Protein AF-A0A1G7WAP3-F1 (afdb_monomer_lite)

Radius of gyration: 10.16 Å; chains: 1; bounding box: 26×21×22 Å

Foldseek 3Di:
DQALVNLLVVLCVFPVPPQDPPDPLVVVSSVLRVVCRVPPDDSVVSNVVSCVVVVHDTD

Organism: NCBI:txid440168

Sequence (59 aa):
MTTPEKLIDHFRTRHRWWCKPGSAIYKDLTAFALDQANSTDSADELYLIFCTLHGIKPK

Structure (mmCIF, N/CA/C/O backbone):
data_AF-A0A1G7WAP3-F1
#
_entry.id   AF-A0A1G7WAP3-F1
#
loop_
_atom_site.group_PDB
_atom_site.id
_atom_site.type_symbol
_atom_site.label_atom_id
_atom_site.label_alt_id
_atom_site.label_comp_id
_atom_site.label_asym_id
_atom_site.label_entity_id
_atom_site.label_seq_id
_atom_site.pdbx_PDB_ins_code
_atom_site.Cartn_x
_atom_site.Cartn_y
_atom_site.Cartn_z
_atom_site.occupancy
_atom_site.B_iso_or_equiv
_atom_site.auth_seq_id
_atom_site.auth_comp_id
_atom_site.auth_asym_id
_atom_site.auth_atom_id
_atom_site.pdbx_PDB_model_num
ATOM 1 N N . MET A 1 1 ? -8.191 7.051 9.750 1.00 60.91 1 MET A N 1
ATOM 2 C CA . MET A 1 1 ? -8.358 7.114 8.286 1.00 60.91 1 MET A CA 1
ATOM 3 C C . MET A 1 1 ? -6.991 7.033 7.640 1.00 60.91 1 MET A C 1
ATOM 5 O O . MET A 1 1 ? -6.125 7.866 7.922 1.00 60.91 1 MET A O 1
ATOM 9 N N . THR A 1 2 ? -6.778 5.971 6.872 1.00 73.19 2 THR A N 1
ATOM 10 C CA . THR A 1 2 ? -5.555 5.751 6.100 1.00 73.19 2 THR A CA 1
ATOM 11 C C . THR A 1 2 ? -5.681 6.543 4.805 1.00 73.19 2 THR A C 1
ATOM 13 O O . THR A 1 2 ? -6.645 6.358 4.076 1.00 73.19 2 THR A O 1
ATOM 16 N N . THR A 1 3 ? -4.758 7.473 4.543 1.00 84.69 3 THR A N 1
ATOM 17 C CA . THR A 1 3 ? -4.753 8.197 3.263 1.00 84.69 3 THR A CA 1
ATOM 18 C C . THR A 1 3 ? -3.996 7.385 2.214 1.00 84.69 3 THR A C 1
ATOM 20 O O . THR A 1 3 ? -3.144 6.564 2.587 1.00 84.69 3 THR A O 1
ATOM 23 N N . PRO A 1 4 ? -4.241 7.623 0.915 1.00 85.38 4 PRO A N 1
ATOM 24 C CA . PRO A 1 4 ? -3.522 6.925 -0.138 1.00 85.38 4 PRO A CA 1
ATOM 25 C C . PRO A 1 4 ? -1.997 7.049 -0.012 1.00 85.38 4 PRO A C 1
ATOM 27 O O . PRO A 1 4 ? -1.267 6.068 -0.154 1.00 85.38 4 PRO A O 1
ATOM 30 N N . GLU A 1 5 ? -1.506 8.235 0.352 1.00 87.06 5 GLU A N 1
ATOM 31 C CA . GLU A 1 5 ? -0.079 8.506 0.542 1.00 87.06 5 GLU A CA 1
ATOM 32 C C . GLU A 1 5 ? 0.502 7.693 1.698 1.00 87.06 5 GLU A C 1
ATOM 34 O O . GLU A 1 5 ? 1.608 7.168 1.575 1.00 87.06 5 GLU A O 1
ATOM 39 N N . LYS A 1 6 ? -0.246 7.540 2.800 1.00 88.69 6 LYS A N 1
ATOM 40 C CA . LYS A 1 6 ? 0.189 6.731 3.947 1.00 88.69 6 LYS A CA 1
ATOM 41 C C . LYS A 1 6 ? 0.346 5.265 3.572 1.00 88.69 6 LYS A C 1
ATOM 43 O O . LYS A 1 6 ? 1.327 4.650 3.974 1.00 88.69 6 LYS A O 1
ATOM 48 N N . LEU A 1 7 ? -0.586 4.704 2.800 1.00 90.00 7 LEU A N 1
ATOM 49 C CA . LEU A 1 7 ? -0.484 3.311 2.362 1.00 90.00 7 LEU A CA 1
ATOM 50 C C . LEU A 1 7 ? 0.697 3.107 1.401 1.00 90.00 7 LEU A C 1
ATOM 52 O O . LEU A 1 7 ? 1.458 2.147 1.545 1.00 90.00 7 LEU A O 1
ATOM 56 N N . ILE A 1 8 ? 0.883 4.031 0.455 1.00 89.69 8 ILE A N 1
ATOM 57 C CA . ILE A 1 8 ? 2.004 3.993 -0.492 1.00 89.69 8 ILE A CA 1
ATOM 58 C C . ILE A 1 8 ? 3.347 4.082 0.244 1.00 89.69 8 ILE A C 1
ATOM 60 O O . ILE A 1 8 ? 4.266 3.310 -0.051 1.00 89.69 8 ILE A O 1
ATOM 64 N N . ASP A 1 9 ? 3.468 4.997 1.206 1.00 89.81 9 ASP A N 1
ATOM 65 C CA . ASP A 1 9 ? 4.680 5.169 2.010 1.00 89.81 9 ASP A CA 1
ATOM 66 C C . ASP A 1 9 ? 4.957 3.953 2.907 1.00 89.81 9 ASP A C 1
ATOM 68 O O . ASP A 1 9 ? 6.087 3.456 2.962 1.00 89.81 9 ASP A O 1
ATOM 72 N N . HIS A 1 10 ? 3.912 3.389 3.519 1.00 91.50 10 HIS A N 1
ATOM 73 C CA . HIS A 1 10 ? 4.010 2.172 4.326 1.00 91.50 10 HIS A CA 1
ATOM 74 C C . HIS A 1 10 ? 4.537 0.988 3.508 1.00 91.50 10 HIS A C 1
ATOM 76 O O . HIS A 1 10 ? 5.516 0.336 3.887 1.00 91.50 10 HIS A O 1
ATOM 82 N N . PHE A 1 11 ? 3.966 0.764 2.320 1.00 91.62 11 PHE A N 1
ATOM 83 C CA . PHE A 1 11 ? 4.430 -0.273 1.399 1.00 91.62 11 PHE A CA 1
ATOM 84 C C . PHE A 1 11 ? 5.888 -0.041 0.962 1.00 91.62 11 PHE A C 1
ATOM 86 O O . PHE A 1 11 ? 6.696 -0.977 0.925 1.00 91.62 11 PHE A O 1
ATOM 93 N N . ARG A 1 12 ? 6.263 1.211 0.654 1.00 89.12 12 ARG A N 1
ATOM 94 C CA . ARG A 1 12 ? 7.644 1.581 0.288 1.00 89.12 12 ARG A CA 1
ATOM 95 C C . ARG A 1 12 ? 8.628 1.284 1.408 1.00 89.12 12 ARG A C 1
ATOM 97 O O . ARG A 1 12 ? 9.678 0.699 1.136 1.00 89.12 12 ARG A O 1
ATOM 104 N N . THR A 1 13 ? 8.287 1.644 2.638 1.00 89.81 13 THR A N 1
ATOM 105 C CA . THR A 1 13 ? 9.133 1.429 3.817 1.00 89.81 13 THR A CA 1
ATOM 106 C C . THR A 1 13 ? 9.394 -0.060 4.049 1.00 89.81 13 THR A C 1
ATOM 108 O O . THR A 1 13 ? 10.541 -0.462 4.271 1.00 89.81 13 THR A O 1
ATOM 111 N N . ARG A 1 14 ? 8.363 -0.899 3.891 1.00 90.56 14 ARG A N 1
ATOM 112 C CA . ARG A 1 14 ? 8.446 -2.364 4.030 1.00 90.56 14 ARG A CA 1
ATOM 113 C C . ARG A 1 14 ? 9.269 -3.027 2.917 1.00 90.56 14 ARG A C 1
ATOM 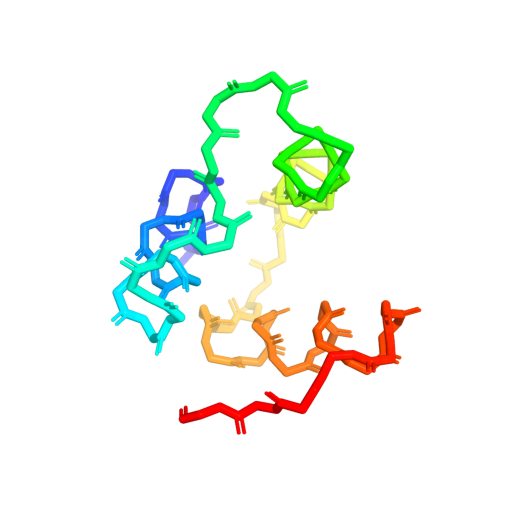115 O O . ARG A 1 14 ? 10.092 -3.904 3.180 1.00 90.56 14 ARG A O 1
ATOM 122 N N . HIS A 1 15 ? 9.096 -2.601 1.662 1.00 86.44 15 HIS A N 1
ATOM 123 C CA . HIS A 1 15 ? 9.705 -3.275 0.503 1.00 86.44 15 HIS A CA 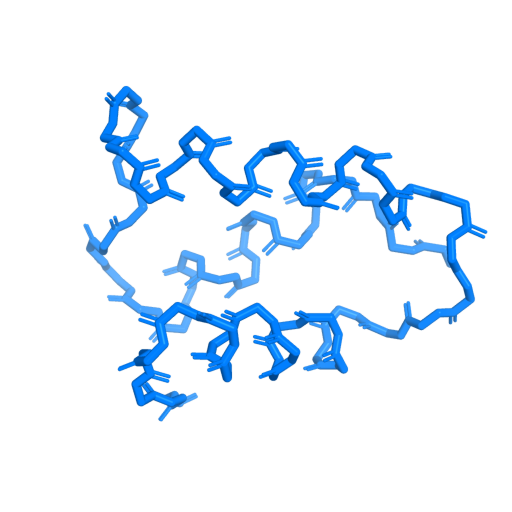1
ATOM 124 C C . HIS A 1 15 ? 10.980 -2.626 -0.051 1.00 86.44 15 HIS A C 1
ATOM 126 O O . HIS A 1 15 ? 11.607 -3.218 -0.933 1.00 86.44 15 HIS A O 1
ATOM 132 N N . ARG A 1 16 ? 11.367 -1.438 0.436 1.00 75.19 16 ARG A N 1
ATOM 133 C CA . ARG A 1 16 ? 12.604 -0.667 0.158 1.00 75.19 16 ARG A CA 1
ATOM 134 C C . ARG A 1 16 ? 13.026 -0.461 -1.311 1.00 75.19 16 ARG A C 1
ATOM 136 O O . ARG A 1 16 ? 14.061 0.151 -1.547 1.00 75.19 16 ARG A O 1
ATOM 143 N N . TRP A 1 17 ? 12.276 -0.945 -2.307 1.00 70.81 17 TRP A N 1
ATOM 144 C CA . TRP A 1 17 ? 12.640 -0.806 -3.731 1.00 70.81 17 TRP A CA 1
ATOM 145 C C . TRP A 1 17 ? 11.499 -1.067 -4.730 1.00 70.81 17 TRP A C 1
ATOM 147 O O . TRP A 1 17 ? 11.565 -0.614 -5.870 1.00 70.81 17 TRP A O 1
ATOM 157 N N . TRP A 1 18 ? 10.449 -1.801 -4.346 1.00 68.62 18 TRP A N 1
ATOM 158 C CA . TRP A 1 18 ? 9.458 -2.306 -5.313 1.00 68.62 18 TRP A CA 1
ATOM 159 C C . TRP A 1 18 ? 8.493 -1.237 -5.848 1.00 68.62 18 TRP A C 1
ATOM 161 O O . TRP A 1 18 ? 7.933 -1.399 -6.924 1.00 68.62 18 TRP A O 1
ATOM 171 N N . CYS A 1 19 ? 8.346 -0.106 -5.162 1.00 74.12 19 CYS A N 1
ATOM 172 C CA . CYS A 1 19 ? 7.321 0.895 -5.458 1.00 74.12 19 CYS A CA 1
ATOM 173 C C . CYS A 1 19 ? 7.929 2.187 -6.051 1.00 74.12 19 CYS A C 1
ATOM 175 O O . CYS A 1 19 ? 7.816 3.281 -5.495 1.00 74.12 19 CYS A O 1
ATOM 177 N N . LYS A 1 20 ? 8.652 2.050 -7.174 1.00 81.12 20 LYS A N 1
ATOM 178 C CA . LYS A 1 20 ? 9.148 3.199 -7.954 1.00 81.12 20 LYS A CA 1
ATOM 179 C C . LYS A 1 20 ? 7.988 3.873 -8.704 1.00 81.12 20 LYS A C 1
ATOM 181 O O . LYS A 1 20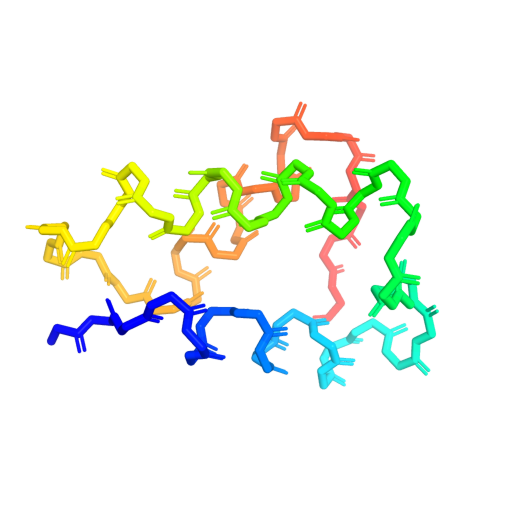 ? 7.229 3.152 -9.348 1.00 81.12 20 LYS A O 1
ATOM 186 N N . PRO A 1 21 ? 7.884 5.217 -8.708 1.00 82.25 21 PRO A N 1
ATOM 187 C CA . PRO A 1 21 ? 6.884 5.918 -9.509 1.00 82.25 21 PRO A CA 1
ATOM 188 C C . PRO A 1 21 ? 6.903 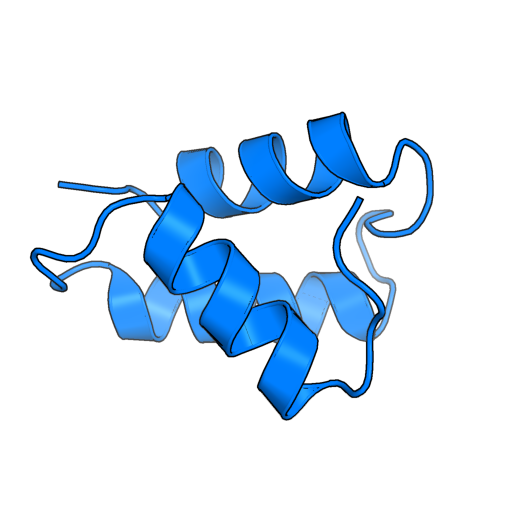5.457 -10.970 1.00 82.25 21 PRO A C 1
ATOM 190 O O . PRO A 1 21 ? 7.966 5.360 -11.584 1.00 82.25 21 PRO A O 1
ATOM 193 N N . GLY A 1 22 ? 5.727 5.138 -11.508 1.00 82.50 22 GLY A N 1
ATOM 194 C CA . GLY A 1 22 ? 5.557 4.676 -12.887 1.00 82.50 22 GLY A CA 1
ATOM 195 C C . GLY A 1 22 ? 5.691 3.164 -13.112 1.00 82.50 22 GLY A C 1
ATOM 196 O O . GLY A 1 22 ? 5.317 2.704 -14.193 1.00 82.50 22 GLY A O 1
ATOM 197 N N . SER A 1 23 ? 6.145 2.378 -12.126 1.00 88.00 23 SER A N 1
ATOM 198 C CA . SER A 1 23 ? 6.087 0.911 -12.219 1.00 88.00 23 SER A CA 1
ATOM 199 C C . SER A 1 23 ? 4.635 0.413 -12.207 1.00 88.00 23 SER A C 1
ATOM 201 O O . SER A 1 23 ? 3.747 1.096 -11.696 1.00 88.00 23 SER A O 1
ATOM 203 N N . ALA A 1 24 ? 4.387 -0.784 -12.753 1.00 89.56 24 ALA A N 1
ATOM 204 C CA . ALA A 1 24 ? 3.055 -1.398 -12.720 1.00 89.56 24 ALA A CA 1
ATOM 205 C C . ALA A 1 24 ? 2.529 -1.491 -11.280 1.00 89.56 24 ALA A C 1
ATOM 207 O O . ALA A 1 24 ? 1.471 -0.958 -10.974 1.00 89.56 24 ALA A O 1
ATOM 208 N N . ILE A 1 25 ? 3.355 -2.005 -10.364 1.00 89.06 25 ILE A N 1
ATOM 209 C CA . ILE A 1 25 ? 2.967 -2.142 -8.960 1.00 89.06 25 ILE A CA 1
ATOM 210 C C . ILE A 1 25 ? 2.710 -0.799 -8.262 1.00 89.06 25 ILE A C 1
ATOM 212 O O . ILE A 1 25 ? 1.866 -0.731 -7.380 1.00 89.06 25 ILE A O 1
ATOM 216 N N . TYR A 1 26 ? 3.393 0.284 -8.654 1.00 89.44 26 TYR A N 1
ATOM 217 C CA . TYR A 1 26 ? 3.105 1.620 -8.124 1.00 89.44 26 TYR A CA 1
ATOM 218 C C . TYR A 1 26 ? 1.736 2.124 -8.590 1.00 89.44 26 TYR A C 1
ATOM 220 O O . TYR A 1 26 ? 0.996 2.699 -7.794 1.00 89.44 26 TYR A O 1
ATOM 228 N N . LYS A 1 27 ? 1.393 1.911 -9.866 1.00 91.69 27 LYS A N 1
ATOM 229 C CA . LYS A 1 27 ? 0.082 2.291 -10.412 1.00 91.69 27 LYS A CA 1
ATOM 230 C C . LYS A 1 27 ? -1.032 1.501 -9.733 1.00 91.69 27 LYS A C 1
ATOM 232 O O . LYS A 1 27 ? -1.994 2.110 -9.277 1.00 91.69 27 LYS A O 1
ATOM 237 N N . ASP A 1 28 ? -0.843 0.194 -9.592 1.00 93.50 28 ASP A N 1
ATOM 238 C CA . ASP A 1 28 ? -1.808 -0.690 -8.940 1.00 93.50 28 ASP A CA 1
ATOM 239 C C . ASP A 1 28 ? -1.990 -0.324 -7.466 1.00 93.50 28 ASP A C 1
ATOM 241 O O . ASP A 1 28 ? -3.115 -0.183 -6.995 1.00 93.50 28 ASP A O 1
ATOM 245 N N . LEU A 1 29 ? -0.889 -0.076 -6.747 1.00 92.62 29 LEU A N 1
ATOM 246 C CA . LEU A 1 29 ? -0.941 0.373 -5.357 1.00 92.62 29 LEU A CA 1
ATOM 247 C C . LEU A 1 29 ? -1.650 1.719 -5.224 1.00 92.62 29 LEU A C 1
ATOM 249 O O . LEU A 1 29 ? -2.411 1.909 -4.285 1.00 92.62 29 LEU A O 1
ATOM 253 N N . THR A 1 30 ? -1.420 2.645 -6.156 1.00 92.00 30 THR A N 1
ATOM 254 C CA . THR A 1 30 ? -2.084 3.955 -6.150 1.00 92.00 30 THR A CA 1
ATOM 255 C C . THR A 1 30 ? -3.586 3.808 -6.374 1.00 92.00 30 THR A C 1
ATOM 257 O O . THR A 1 30 ? -4.363 4.407 -5.637 1.00 92.00 30 THR A O 1
ATOM 260 N N . ALA A 1 31 ? -4.002 2.989 -7.345 1.00 94.00 31 ALA A N 1
ATOM 261 C CA . ALA A 1 31 ? -5.413 2.715 -7.605 1.00 94.00 31 ALA A CA 1
ATOM 262 C C . ALA A 1 31 ? -6.086 2.054 -6.393 1.00 94.00 31 ALA A C 1
ATOM 264 O O . ALA A 1 31 ? -7.096 2.553 -5.904 1.00 94.00 31 ALA A O 1
ATOM 265 N N . PHE A 1 32 ? -5.460 1.015 -5.833 1.00 94.12 32 PHE A N 1
ATOM 266 C CA . PHE A 1 32 ? -5.938 0.353 -4.622 1.00 94.12 32 PHE A CA 1
ATOM 267 C C . PHE A 1 32 ? -6.068 1.331 -3.447 1.00 94.12 32 PHE A C 1
ATOM 269 O O . PHE A 1 32 ? -7.075 1.347 -2.748 1.00 94.12 32 PHE A O 1
ATOM 276 N N . ALA A 1 33 ? -5.071 2.191 -3.242 1.00 92.25 33 ALA A N 1
ATOM 277 C CA . ALA A 1 33 ? -5.077 3.157 -2.154 1.00 92.25 33 ALA A CA 1
ATOM 278 C C . ALA A 1 33 ? -6.181 4.223 -2.307 1.00 92.25 33 ALA A C 1
ATOM 280 O O . ALA A 1 33 ? -6.743 4.658 -1.303 1.00 92.25 33 ALA A O 1
ATOM 281 N N . LEU A 1 34 ? -6.512 4.619 -3.542 1.00 92.88 34 LEU A N 1
ATOM 282 C CA . LEU A 1 34 ? -7.630 5.521 -3.842 1.00 92.88 34 LEU A CA 1
ATOM 283 C C . LEU A 1 34 ? -8.987 4.854 -3.589 1.00 92.88 34 LEU A C 1
ATOM 285 O O . LEU A 1 34 ? -9.846 5.466 -2.956 1.00 92.88 34 LEU A O 1
ATOM 289 N N . ASP A 1 35 ? -9.156 3.598 -4.004 1.00 93.25 35 ASP A N 1
ATOM 290 C CA . ASP A 1 35 ? -10.384 2.830 -3.757 1.00 93.25 35 ASP A CA 1
ATOM 291 C C . ASP A 1 35 ? -10.637 2.630 -2.254 1.00 93.25 35 ASP A C 1
ATOM 293 O O . ASP A 1 35 ? -11.779 2.635 -1.793 1.00 93.2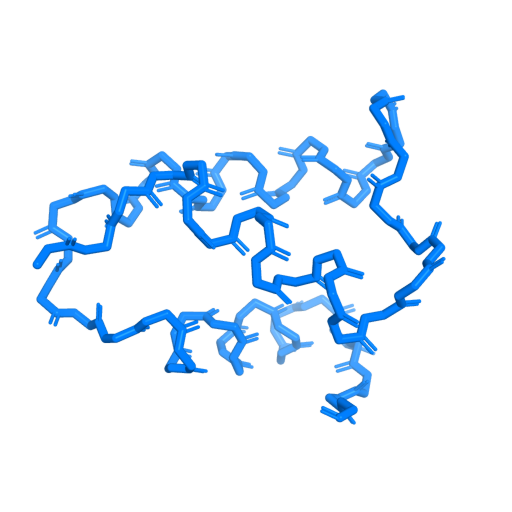5 35 ASP A O 1
ATOM 297 N N . GLN A 1 36 ? -9.563 2.512 -1.470 1.00 90.50 36 GLN A N 1
ATOM 298 C CA . GLN A 1 36 ? -9.609 2.316 -0.021 1.00 90.50 36 GLN A CA 1
ATOM 299 C C . GLN A 1 36 ? -9.545 3.622 0.785 1.00 90.50 36 GLN A C 1
ATOM 301 O O . GLN A 1 36 ? -9.508 3.576 2.014 1.00 90.50 36 GLN A O 1
ATOM 306 N N . ALA A 1 37 ? -9.579 4.794 0.139 1.00 84.38 37 ALA A N 1
ATOM 307 C CA . ALA A 1 37 ? -9.443 6.089 0.818 1.00 84.38 37 ALA A CA 1
ATOM 308 C C . ALA A 1 37 ? -10.531 6.348 1.882 1.00 84.38 37 ALA A C 1
ATOM 310 O O . ALA A 1 37 ? -10.296 7.083 2.842 1.00 84.38 37 ALA A O 1
ATOM 311 N N . ASN A 1 38 ? -11.705 5.727 1.728 1.00 84.62 38 ASN A N 1
ATOM 312 C CA . ASN A 1 38 ? -12.817 5.805 2.681 1.00 84.62 38 ASN A CA 1
ATOM 313 C C . ASN A 1 38 ? -12.900 4.597 3.630 1.00 84.62 38 ASN A C 1
ATOM 315 O O . ASN A 1 38 ? -13.833 4.522 4.431 1.00 84.62 38 ASN A O 1
ATOM 319 N N . SER A 1 39 ? -11.960 3.650 3.544 1.00 85.75 39 SER A N 1
ATOM 320 C CA . SER A 1 39 ? -11.948 2.484 4.423 1.00 85.75 39 SER A CA 1
ATOM 321 C C . SER A 1 39 ? -11.570 2.868 5.860 1.00 85.75 39 SER A C 1
ATOM 323 O O . SER A 1 39 ? -10.780 3.786 6.119 1.00 85.75 39 SER A O 1
ATOM 325 N N . THR A 1 40 ? -12.144 2.143 6.820 1.00 87.81 40 THR A N 1
ATOM 326 C CA . THR A 1 40 ? -11.752 2.194 8.234 1.00 87.81 40 THR A CA 1
ATOM 327 C C . THR A 1 40 ? -10.511 1.358 8.534 1.00 87.81 40 THR A C 1
ATOM 329 O O . THR A 1 40 ? -9.974 1.472 9.636 1.00 87.81 40 THR A O 1
ATOM 332 N N . ASP A 1 41 ? -10.052 0.561 7.567 1.00 89.38 41 ASP A N 1
ATOM 333 C CA . ASP A 1 41 ? -8.916 -0.340 7.717 1.00 89.38 41 ASP A CA 1
ATOM 334 C C . ASP A 1 41 ? -7.608 0.422 7.975 1.00 89.38 41 ASP A C 1
ATOM 336 O O . ASP A 1 41 ? -7.340 1.530 7.477 1.00 89.38 41 ASP A O 1
ATOM 340 N N . SER A 1 42 ? -6.756 -0.203 8.776 1.00 90.75 42 SER A N 1
ATOM 341 C CA . SER A 1 42 ? -5.410 0.281 9.042 1.00 90.75 42 SER A CA 1
ATOM 342 C C . SER A 1 42 ? -4.503 0.125 7.818 1.00 90.75 42 SER A C 1
ATOM 344 O O . SER A 1 42 ? -4.722 -0.705 6.936 1.00 90.75 42 SER A O 1
ATOM 346 N N . ALA A 1 43 ? -3.418 0.902 7.774 1.00 90.12 43 ALA A N 1
ATOM 347 C CA . ALA A 1 43 ? -2.417 0.776 6.716 1.00 90.12 43 ALA A CA 1
ATOM 348 C C . ALA A 1 43 ? -1.770 -0.623 6.671 1.00 90.12 43 ALA A C 1
ATOM 350 O O . ALA A 1 43 ? -1.384 -1.064 5.592 1.00 90.12 43 ALA A O 1
ATOM 351 N N . ASP A 1 44 ? -1.670 -1.324 7.808 1.00 91.88 44 ASP A N 1
ATOM 352 C CA . ASP A 1 44 ? -1.161 -2.700 7.867 1.00 91.88 44 ASP A CA 1
ATOM 353 C C . ASP A 1 44 ? -2.148 -3.712 7.270 1.00 91.88 44 ASP A C 1
ATOM 355 O O . ASP A 1 44 ? -1.730 -4.591 6.519 1.00 91.88 44 ASP A O 1
ATOM 359 N N . GLU A 1 45 ? -3.449 -3.575 7.532 1.00 93.88 45 GLU A N 1
ATOM 360 C CA . GLU A 1 45 ? -4.474 -4.435 6.923 1.00 93.88 45 GLU A CA 1
ATOM 361 C C . GLU A 1 45 ? -4.524 -4.239 5.408 1.00 93.88 45 GLU A C 1
ATOM 363 O O . GLU A 1 45 ? -4.410 -5.202 4.648 1.00 93.88 45 GLU A O 1
ATOM 368 N N . LEU A 1 46 ? -4.589 -2.982 4.960 1.00 93.94 46 LEU A N 1
ATOM 369 C CA . LEU A 1 46 ? -4.580 -2.637 3.539 1.00 93.94 46 LEU A CA 1
ATOM 370 C C . LEU A 1 46 ? -3.298 -3.111 2.840 1.00 93.94 46 LEU A C 1
ATOM 372 O O . LEU A 1 46 ? -3.343 -3.588 1.706 1.00 93.94 46 LEU A O 1
ATOM 376 N N . TYR A 1 47 ? -2.158 -3.043 3.527 1.00 92.94 47 TYR A N 1
ATOM 377 C CA . TYR A 1 47 ? -0.891 -3.585 3.048 1.00 92.94 47 TYR A CA 1
ATOM 378 C C . TYR A 1 47 ? -0.940 -5.103 2.846 1.00 92.94 47 TYR A C 1
ATOM 380 O O . TYR A 1 47 ? -0.537 -5.593 1.789 1.00 92.94 47 TYR A O 1
ATOM 388 N N . LEU A 1 48 ? -1.460 -5.851 3.823 1.00 94.69 48 LEU A N 1
ATOM 389 C CA . LEU A 1 48 ? -1.585 -7.307 3.727 1.00 94.69 48 LEU A CA 1
ATOM 390 C C . LEU A 1 48 ? -2.556 -7.726 2.617 1.00 94.69 48 LEU A C 1
ATOM 392 O O . LEU A 1 48 ? -2.265 -8.669 1.873 1.00 94.69 48 LEU A O 1
ATOM 396 N N . ILE A 1 49 ? -3.671 -7.005 2.468 1.00 94.88 49 ILE A N 1
ATOM 397 C CA . ILE A 1 49 ? -4.642 -7.218 1.387 1.00 94.88 49 ILE A CA 1
ATOM 398 C C . ILE A 1 49 ? -3.963 -7.012 0.034 1.00 94.88 49 ILE A C 1
ATOM 400 O O . ILE A 1 49 ? -3.990 -7.909 -0.809 1.00 94.88 49 ILE A O 1
ATOM 404 N N . PHE A 1 50 ? -3.288 -5.876 -0.152 1.00 93.88 50 PHE A N 1
ATOM 405 C CA . PHE A 1 50 ? -2.578 -5.575 -1.390 1.00 93.88 50 PHE A CA 1
ATOM 406 C C . PHE A 1 50 ? -1.520 -6.639 -1.715 1.00 93.88 50 P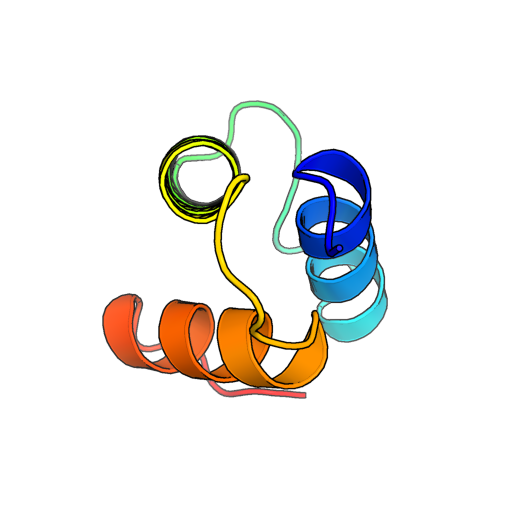HE A C 1
ATOM 408 O O . PHE A 1 50 ? -1.460 -7.151 -2.833 1.00 93.88 50 PHE A O 1
ATOM 415 N N . CYS A 1 51 ? -0.719 -7.037 -0.724 1.00 93.75 51 CYS A N 1
ATOM 416 C CA . CYS A 1 51 ? 0.263 -8.103 -0.886 1.00 93.75 51 CYS A CA 1
ATOM 417 C C . CYS A 1 51 ? -0.375 -9.422 -1.342 1.00 93.75 51 CYS A C 1
ATOM 419 O O . CYS A 1 51 ? 0.136 -10.065 -2.258 1.00 93.75 51 CYS A O 1
ATOM 421 N N . THR A 1 52 ? -1.513 -9.795 -0.758 1.00 95.06 52 THR A N 1
ATOM 422 C CA . THR A 1 52 ? -2.239 -11.023 -1.106 1.00 95.06 52 THR A CA 1
ATOM 423 C C . THR A 1 52 ? -2.794 -10.970 -2.531 1.00 95.06 52 THR A C 1
ATOM 425 O O . THR A 1 52 ? -2.591 -11.912 -3.295 1.00 95.06 52 THR A O 1
ATOM 428 N N . LEU A 1 53 ? -3.425 -9.856 -2.921 1.00 94.31 53 LEU A N 1
ATOM 429 C CA . LEU A 1 53 ? -4.003 -9.670 -4.259 1.00 94.31 53 LEU A CA 1
ATOM 430 C C . LEU A 1 53 ? -2.952 -9.722 -5.375 1.00 94.31 53 LEU A C 1
ATOM 432 O O . LEU A 1 53 ? -3.224 -10.231 -6.459 1.00 94.31 53 LEU A O 1
ATOM 436 N N . HIS A 1 54 ? -1.743 -9.230 -5.101 1.00 91.06 54 HIS A N 1
ATOM 437 C CA . HIS A 1 54 ? -0.657 -9.159 -6.081 1.00 91.06 54 HIS A CA 1
ATOM 438 C C . HIS A 1 54 ? 0.362 -10.306 -5.968 1.00 91.06 54 HIS A C 1
ATOM 440 O O . HIS A 1 54 ? 1.389 -10.280 -6.648 1.00 91.06 54 HIS A O 1
ATOM 446 N N . GLY A 1 55 ? 0.122 -11.304 -5.107 1.00 91.38 55 GLY A N 1
ATOM 447 C CA . GLY A 1 55 ? 1.056 -12.417 -4.890 1.00 91.38 55 GLY A CA 1
ATOM 448 C C . GLY A 1 55 ? 2.419 -11.978 -4.335 1.00 91.38 55 GLY A C 1
ATOM 449 O O . GLY A 1 55 ? 3.435 -12.644 -4.545 1.00 91.38 55 GLY A O 1
ATOM 450 N N . ILE A 1 56 ? 2.465 -10.839 -3.643 1.00 90.56 56 ILE A N 1
ATOM 451 C CA . ILE A 1 56 ? 3.672 -10.281 -3.035 1.00 90.56 56 ILE A CA 1
ATOM 452 C C . ILE A 1 56 ? 3.797 -10.822 -1.618 1.00 90.56 56 ILE A C 1
ATOM 454 O O . ILE A 1 56 ? 2.896 -10.674 -0.801 1.00 90.56 56 ILE A O 1
ATOM 458 N N . LYS A 1 57 ? 4.956 -11.392 -1.288 1.00 90.81 57 LYS A N 1
ATOM 459 C CA . LYS A 1 57 ? 5.249 -11.820 0.082 1.00 90.81 57 LYS A CA 1
ATOM 460 C C . LYS A 1 57 ? 5.418 -10.596 1.006 1.00 90.81 57 LYS A C 1
ATOM 462 O O . LYS A 1 57 ? 6.342 -9.818 0.746 1.00 90.81 57 LYS A O 1
ATOM 467 N N . PRO A 1 58 ? 4.615 -10.448 2.078 1.00 89.62 58 PRO A N 1
ATOM 468 C CA . PRO A 1 58 ? 4.783 -9.371 3.054 1.00 89.62 58 PRO A CA 1
ATOM 469 C C . PRO A 1 58 ? 6.157 -9.422 3.746 1.00 89.62 58 PRO A C 1
ATOM 471 O O . PRO A 1 58 ? 6.733 -10.506 3.895 1.00 89.62 58 PRO A O 1
ATOM 474 N N . LYS A 1 59 ? 6.685 -8.265 4.155 1.00 85.19 59 LYS A N 1
ATOM 475 C CA . LYS A 1 59 ? 7.996 -8.100 4.804 1.00 85.19 59 LYS A CA 1
ATOM 476 C C . LYS A 1 59 ? 7.907 -7.442 6.173 1.00 85.19 59 LYS A C 1
ATOM 478 O O . LYS A 1 59 ? 6.971 -6.643 6.403 1.00 85.19 59 LYS A O 1
#

Secondary structure (DSSP, 8-state):
---HHHHHHHHHHHHSSS--TTSHHHHHHHHHHHHTTT----HHHHHHHHHHHTTPPP-

pLDDT: mean 88.08, std 6.94, range [60.91, 95.06]